Protein AF-A0A971A8X2-F1 (afdb_monomer_lite)

pLDDT: mean 86.09, std 13.54, range [41.25, 97.5]

Sequence (152 aa):
ISMLNPDKTTISSLGSFVSQSSQMVSDAVHKEVLAHVPDGSLAQKILMGTQKTYSDRQLWAISYELQKNKKYTQKLGKELAARKAKAELKKQASRSKLQANKAGSQRILDSIKSNGFKLGDYYNWLKKNKKYRKEFYNKKYSSESAKEFMKS

Structure (mmCIF, N/CA/C/O backbone):
data_AF-A0A971A8X2-F1
#
_entry.id   AF-A0A971A8X2-F1
#
loop_
_atom_site.group_PDB
_atom_site.id
_atom_site.type_symbol
_atom_site.label_atom_id
_atom_site.label_alt_id
_atom_site.label_comp_id
_atom_site.label_asym_id
_atom_site.label_entity_id
_atom_site.label_seq_id
_atom_site.pdbx_PDB_ins_code
_atom_site.Cartn_x
_atom_site.Cartn_y
_atom_site.Cartn_z
_atom_site.occupancy
_atom_site.B_iso_or_equiv
_atom_site.auth_seq_id
_atom_site.auth_comp_id
_atom_site.auth_asym_id
_atom_site.auth_atom_id
_atom_site.pdbx_PDB_model_num
ATOM 1 N N . ILE A 1 1 ? -10.286 -0.309 17.427 1.00 68.12 1 ILE A N 1
ATOM 2 C CA . ILE A 1 1 ? -10.100 -1.088 18.677 1.00 68.12 1 ILE A CA 1
ATOM 3 C C . ILE A 1 1 ? -8.639 -1.467 18.897 1.00 68.12 1 ILE A C 1
ATOM 5 O O . ILE A 1 1 ? -8.144 -1.158 19.964 1.00 68.12 1 ILE A O 1
ATOM 9 N N . SER A 1 2 ? -7.915 -2.040 17.923 1.00 63.16 2 SER A N 1
ATOM 10 C CA . SER A 1 2 ? -6.469 -2.318 18.086 1.00 63.16 2 SER A CA 1
ATOM 11 C C . SER A 1 2 ? -5.659 -1.082 18.503 1.00 63.16 2 SER A C 1
ATOM 13 O O . SER A 1 2 ? -4.806 -1.177 19.374 1.00 63.16 2 SER A O 1
ATOM 15 N N . MET A 1 3 ? -6.001 0.092 17.962 1.00 72.25 3 MET A N 1
ATOM 16 C CA . MET A 1 3 ? -5.378 1.379 18.306 1.00 72.25 3 MET A CA 1
ATOM 17 C C . MET A 1 3 ? -5.713 1.925 19.708 1.00 72.25 3 MET A C 1
ATOM 19 O O . MET A 1 3 ? -5.170 2.957 20.069 1.00 72.25 3 MET A O 1
ATOM 23 N N . LEU A 1 4 ? -6.562 1.253 20.502 1.00 76.12 4 LEU A N 1
ATOM 24 C CA . LEU A 1 4 ? -6.756 1.592 21.924 1.00 76.12 4 LEU A CA 1
ATOM 25 C C . LEU A 1 4 ? -5.535 1.223 22.784 1.00 76.12 4 LEU A C 1
ATOM 27 O O . LEU A 1 4 ? -5.433 1.673 23.916 1.00 76.12 4 LEU A O 1
ATOM 31 N N . ASN A 1 5 ? -4.635 0.389 22.252 1.00 81.81 5 ASN A N 1
ATOM 32 C CA . ASN A 1 5 ? -3.368 0.021 22.875 1.00 81.81 5 ASN A CA 1
ATOM 33 C C . ASN A 1 5 ? -2.212 0.494 21.978 1.00 81.81 5 ASN A C 1
ATOM 35 O O . ASN A 1 5 ? -1.682 -0.310 21.198 1.00 81.81 5 ASN A O 1
ATOM 39 N N . PRO A 1 6 ? -1.815 1.776 22.047 1.00 64.50 6 PRO A N 1
ATOM 40 C CA . PRO A 1 6 ? -0.789 2.333 21.166 1.00 64.50 6 PRO A CA 1
ATOM 41 C C . PRO A 1 6 ? 0.534 1.555 21.265 1.00 64.50 6 PRO A C 1
ATOM 43 O O . PRO A 1 6 ? 1.110 1.217 20.232 1.00 64.50 6 PRO A O 1
ATOM 46 N N . ASP A 1 7 ? 0.921 1.124 22.470 1.00 64.88 7 ASP A N 1
ATOM 47 C CA . ASP A 1 7 ? 2.157 0.366 22.737 1.00 64.88 7 ASP A CA 1
ATOM 48 C C . ASP A 1 7 ? 2.205 -1.029 22.089 1.00 64.88 7 ASP A C 1
ATOM 50 O O . ASP A 1 7 ? 3.281 -1.587 21.893 1.00 64.88 7 ASP A O 1
ATOM 54 N N . LYS A 1 8 ? 1.049 -1.613 21.734 1.00 60.19 8 LYS A N 1
ATOM 55 C CA . LYS A 1 8 ? 0.969 -2.912 21.037 1.00 60.19 8 LYS A CA 1
ATOM 56 C C . LYS A 1 8 ? 0.851 -2.778 19.514 1.00 60.19 8 LYS A C 1
ATOM 58 O O . LYS A 1 8 ? 0.877 -3.790 18.817 1.00 60.19 8 LYS A O 1
ATOM 63 N N . THR A 1 9 ? 0.661 -1.567 18.984 1.00 51.84 9 THR A N 1
ATOM 64 C CA . THR A 1 9 ? 0.362 -1.344 17.552 1.00 51.84 9 THR A CA 1
ATOM 65 C C . THR A 1 9 ? 1.440 -0.580 16.792 1.00 51.84 9 THR A C 1
ATOM 67 O O . THR A 1 9 ? 1.380 -0.504 15.562 1.00 51.84 9 THR A O 1
ATOM 70 N N . THR A 1 10 ? 2.459 -0.070 17.480 1.00 51.09 10 THR A N 1
ATOM 71 C CA . THR A 1 10 ? 3.623 0.567 16.867 1.00 51.09 10 THR A CA 1
ATOM 72 C C . THR A 1 10 ? 4.676 -0.483 16.503 1.00 51.09 10 THR A C 1
ATOM 74 O O . THR A 1 10 ? 5.360 -1.052 17.346 1.00 51.09 10 THR A O 1
ATOM 77 N N . ILE A 1 11 ? 4.828 -0.746 15.201 1.00 46.28 11 ILE A N 1
ATOM 78 C CA . ILE A 1 11 ? 6.016 -1.427 14.675 1.00 46.28 11 ILE A CA 1
ATOM 79 C C . ILE A 1 11 ? 7.180 -0.444 14.836 1.00 46.28 11 ILE A C 1
ATOM 81 O O . ILE A 1 11 ? 7.299 0.532 14.094 1.00 46.28 11 ILE A O 1
ATOM 85 N N . SER A 1 12 ? 7.991 -0.671 15.863 1.00 41.25 12 SER A N 1
ATOM 86 C CA . SER A 1 12 ? 9.174 0.114 16.202 1.00 41.25 12 SER A CA 1
ATOM 87 C C . SER A 1 12 ? 10.178 0.140 15.048 1.00 41.25 12 SER A C 1
ATOM 89 O O . SER A 1 12 ? 10.844 -0.856 14.781 1.00 41.25 12 SER A O 1
ATOM 91 N N . SER A 1 13 ? 10.337 1.287 14.381 1.00 41.59 13 SER A N 1
ATOM 92 C CA . SER A 1 13 ? 11.556 1.549 13.597 1.00 41.59 13 SER A CA 1
ATOM 93 C C . SER A 1 13 ? 12.056 2.997 13.613 1.00 41.59 13 SER A C 1
ATOM 95 O O . SER A 1 13 ? 13.129 3.247 13.078 1.00 41.59 13 SER A O 1
ATOM 97 N N . LEU A 1 14 ? 11.343 3.954 14.220 1.00 44.38 14 LEU A N 1
ATOM 98 C CA . LEU A 1 14 ? 11.780 5.354 14.323 1.00 44.38 14 LEU A CA 1
ATOM 99 C C . LEU A 1 14 ? 11.370 5.914 15.693 1.00 44.38 14 LEU A C 1
ATOM 101 O O . LEU A 1 14 ? 10.199 6.200 15.936 1.00 44.38 14 LEU A O 1
ATOM 105 N N . GLY A 1 15 ? 12.344 5.972 16.604 1.00 44.62 15 GLY A N 1
ATOM 106 C CA . GLY A 1 15 ? 12.175 6.320 18.013 1.00 44.62 15 GLY A CA 1
ATOM 107 C C . GLY A 1 15 ? 11.512 7.679 18.258 1.00 44.62 15 GLY A C 1
ATOM 108 O O . GLY A 1 15 ? 11.647 8.617 17.474 1.00 44.62 15 GLY A O 1
ATOM 109 N N . SER A 1 16 ? 10.782 7.733 19.375 1.00 43.91 16 SER A N 1
ATOM 110 C CA . SER A 1 16 ? 10.261 8.911 20.095 1.00 43.91 16 SER A CA 1
ATOM 111 C C . SER A 1 16 ? 9.285 9.877 19.399 1.00 43.91 16 SER A C 1
ATOM 113 O O . SER A 1 16 ? 8.397 10.369 20.086 1.00 43.91 16 SER A O 1
ATOM 115 N N . PHE A 1 17 ? 9.325 10.112 18.084 1.00 43.00 17 PHE A N 1
ATOM 116 C CA . PHE A 1 17 ? 8.344 10.996 17.413 1.00 43.00 17 PHE A CA 1
ATOM 117 C C . PHE A 1 17 ? 6.984 10.328 17.154 1.00 43.00 17 PHE A C 1
ATOM 119 O O . PHE A 1 17 ? 5.957 10.995 17.042 1.00 43.00 17 PHE A O 1
ATOM 126 N N . VAL A 1 18 ? 6.956 8.996 17.090 1.00 52.53 18 VAL A N 1
ATOM 127 C CA . VAL A 1 18 ? 5.728 8.225 16.853 1.00 52.53 18 VAL A CA 1
ATOM 128 C C . VAL A 1 18 ? 4.852 8.142 18.113 1.00 52.53 18 VAL A C 1
ATOM 130 O O . VAL A 1 18 ? 3.647 7.940 17.985 1.00 52.53 18 VAL A O 1
ATOM 133 N N . SER A 1 19 ? 5.398 8.348 19.320 1.00 60.62 19 SER A N 1
ATOM 134 C CA . SER A 1 19 ? 4.657 8.140 20.577 1.00 60.62 19 SER A CA 1
ATOM 135 C C . SER A 1 19 ? 3.535 9.159 20.786 1.00 60.62 19 SER A C 1
ATOM 137 O O . SER A 1 19 ? 2.408 8.754 21.049 1.00 60.62 19 SER A O 1
ATOM 139 N N . GLN A 1 20 ? 3.788 10.458 20.587 1.00 65.19 20 GLN A N 1
ATOM 140 C CA . GLN A 1 20 ? 2.755 11.493 20.748 1.00 65.19 20 GLN A CA 1
ATOM 141 C C . GLN A 1 20 ? 1.649 11.367 19.698 1.00 65.19 20 GLN A C 1
ATOM 143 O O . GLN A 1 20 ? 0.471 11.420 20.035 1.00 65.19 20 GLN A O 1
ATOM 148 N N . SER A 1 21 ? 2.008 11.127 18.433 1.00 66.00 21 SER A N 1
ATOM 149 C CA . SER A 1 21 ? 1.013 10.904 17.377 1.00 66.00 21 SER A CA 1
ATOM 150 C C . SER A 1 21 ? 0.185 9.642 17.636 1.00 66.00 21 SER A C 1
ATOM 152 O O . SER A 1 21 ? -1.033 9.664 17.467 1.00 66.00 21 SER A O 1
ATOM 154 N N . SER A 1 22 ? 0.815 8.563 18.106 1.00 68.94 22 SER A N 1
ATOM 155 C CA . SER A 1 22 ? 0.113 7.323 18.456 1.00 68.94 22 SER A CA 1
ATOM 156 C C . SER A 1 22 ? -0.805 7.508 19.658 1.00 68.94 22 SER A C 1
ATOM 158 O O . SER A 1 22 ? -1.912 6.976 19.655 1.00 68.94 22 SER A O 1
ATOM 160 N N . GLN A 1 23 ? -0.391 8.305 20.645 1.00 73.38 23 GLN A N 1
ATOM 161 C CA . GLN A 1 23 ? -1.229 8.647 21.787 1.00 73.38 23 GLN A CA 1
ATOM 162 C C . GLN A 1 23 ? -2.440 9.478 21.355 1.00 73.38 23 GLN A C 1
ATOM 164 O O . GLN A 1 23 ? -3.561 9.117 21.687 1.00 73.38 23 GLN A O 1
ATOM 169 N N . MET A 1 24 ? -2.252 10.506 20.521 1.00 77.06 24 MET A N 1
ATOM 170 C CA . MET A 1 24 ? -3.365 11.298 19.980 1.00 77.06 24 MET A CA 1
ATOM 171 C C . MET A 1 24 ? -4.360 10.439 19.189 1.00 77.06 24 MET A C 1
ATOM 173 O O . MET A 1 24 ? -5.571 10.629 19.289 1.00 77.06 24 MET A O 1
ATOM 177 N N . VAL A 1 25 ? -3.862 9.482 18.398 1.00 77.62 25 VAL A N 1
ATOM 178 C CA . VAL A 1 25 ? -4.711 8.525 17.675 1.00 77.62 25 VAL A CA 1
ATOM 179 C C . VAL A 1 25 ? -5.449 7.612 18.653 1.00 77.62 25 VAL A C 1
ATOM 181 O O . VAL A 1 25 ? -6.642 7.381 18.472 1.00 77.62 25 VAL A O 1
ATOM 184 N N . SER A 1 26 ? -4.774 7.126 19.694 1.00 81.12 26 SER A N 1
ATOM 185 C CA . SER A 1 26 ? -5.391 6.320 20.749 1.00 81.12 26 SER A CA 1
ATOM 186 C C . SER A 1 26 ? -6.506 7.085 21.462 1.00 81.12 26 SER A C 1
ATOM 188 O O . SER A 1 26 ? -7.607 6.558 21.594 1.00 81.12 26 SER A O 1
ATOM 190 N N . ASP A 1 27 ? -6.270 8.340 21.842 1.00 83.31 27 ASP A N 1
ATOM 191 C CA . ASP A 1 27 ? -7.245 9.192 22.530 1.00 83.31 27 ASP A CA 1
ATOM 192 C C . ASP A 1 27 ? -8.457 9.496 21.633 1.00 83.31 27 ASP A C 1
ATOM 194 O O . ASP A 1 27 ? -9.608 9.436 22.073 1.00 83.31 27 ASP A O 1
ATOM 198 N N . ALA A 1 28 ? -8.224 9.758 20.342 1.00 84.69 28 ALA A N 1
ATOM 199 C CA . ALA A 1 28 ? -9.296 9.954 19.367 1.00 84.69 28 ALA A CA 1
ATOM 200 C C . ALA A 1 28 ? -10.150 8.688 19.192 1.00 84.69 28 ALA A C 1
ATOM 202 O O . ALA A 1 28 ? -11.381 8.762 19.183 1.00 84.69 28 ALA A O 1
ATOM 203 N N . VAL A 1 29 ? -9.506 7.520 19.093 1.00 83.81 29 VAL A N 1
ATOM 204 C CA . VAL A 1 29 ? -10.190 6.222 18.997 1.00 83.81 29 VAL A CA 1
ATOM 205 C C . VAL A 1 29 ? -10.939 5.908 20.289 1.00 83.81 29 VAL A C 1
ATOM 207 O O . VAL A 1 29 ? -12.049 5.385 20.226 1.00 83.81 29 VAL A O 1
ATOM 210 N N . HIS A 1 30 ? -10.375 6.240 21.449 1.00 86.56 30 HIS A N 1
ATOM 211 C CA . HIS A 1 30 ? -11.021 6.074 22.750 1.00 86.56 30 HIS A CA 1
ATOM 212 C C . HIS A 1 30 ? -12.312 6.886 22.833 1.00 86.56 30 HIS A C 1
ATOM 214 O O . HIS A 1 30 ? -13.371 6.313 23.090 1.00 86.56 30 HIS A O 1
ATOM 220 N N . LYS A 1 31 ? -12.258 8.177 22.487 1.00 87.62 31 LYS A N 1
ATOM 221 C CA . LYS A 1 31 ? -13.433 9.059 22.451 1.00 87.62 31 LYS A CA 1
ATOM 222 C C . LYS A 1 31 ? -14.505 8.566 21.479 1.00 87.62 31 LYS A C 1
ATOM 224 O O . LYS A 1 31 ? -15.688 8.581 21.814 1.00 87.62 31 LYS A O 1
ATOM 229 N N . GLU A 1 32 ? -14.110 8.120 20.286 1.00 86.56 32 GLU A N 1
ATOM 230 C CA . GLU A 1 32 ? -15.048 7.565 19.305 1.00 86.56 32 GLU A CA 1
ATOM 231 C C . GLU A 1 32 ? -15.721 6.288 19.823 1.00 86.56 32 GLU A C 1
ATOM 233 O O . GLU A 1 32 ? -16.935 6.133 19.707 1.00 86.56 32 GLU A O 1
ATOM 238 N N . VAL A 1 33 ? -14.945 5.376 20.408 1.00 88.50 33 VAL A N 1
ATOM 239 C CA . VAL A 1 33 ? -15.459 4.119 20.959 1.00 88.50 33 VAL A CA 1
ATOM 240 C C . VAL A 1 33 ? -16.402 4.386 22.133 1.00 88.50 33 VAL A C 1
ATOM 242 O O . VAL A 1 33 ? -17.480 3.795 22.181 1.00 88.50 33 VAL A O 1
ATOM 245 N N . LEU A 1 34 ? -16.046 5.308 23.032 1.00 89.62 34 LEU A N 1
ATOM 246 C CA . LEU A 1 34 ? -16.874 5.689 24.175 1.00 89.62 34 LEU A CA 1
ATOM 247 C C . LEU A 1 34 ? -18.241 6.243 23.739 1.00 89.62 34 LEU A C 1
ATOM 249 O O . LEU A 1 34 ? -19.253 5.910 24.341 1.00 89.62 34 LEU A O 1
ATOM 253 N N . ALA A 1 35 ? -18.291 7.016 22.651 1.00 88.88 35 ALA A N 1
ATOM 254 C CA . ALA A 1 35 ? -19.538 7.561 22.103 1.00 88.88 35 ALA A CA 1
ATOM 255 C C . ALA A 1 35 ? -20.474 6.503 21.482 1.00 88.88 35 ALA A C 1
ATOM 257 O O . ALA A 1 35 ? -21.620 6.802 21.141 1.00 88.88 35 ALA A O 1
ATOM 258 N N . HIS A 1 36 ? -19.989 5.277 21.277 1.00 89.06 36 HIS A N 1
ATOM 259 C CA . HIS A 1 36 ? -20.727 4.207 20.605 1.00 89.06 36 HIS A CA 1
ATOM 260 C C . HIS A 1 36 ? -21.030 2.998 21.494 1.00 89.06 36 HIS A C 1
ATOM 262 O O . HIS A 1 36 ? -21.757 2.103 21.044 1.00 89.06 36 HIS A O 1
ATOM 268 N N . VAL A 1 37 ? -20.530 2.979 22.731 1.00 90.25 37 VAL A N 1
ATOM 269 C CA . VAL A 1 37 ? -20.903 1.985 23.745 1.00 90.25 37 VAL A CA 1
ATOM 270 C C . VAL A 1 37 ? -22.107 2.472 24.566 1.00 90.25 37 VAL A C 1
ATOM 272 O O . VAL A 1 37 ? -22.227 3.671 24.802 1.00 90.25 37 VAL A O 1
ATOM 275 N N . PRO A 1 38 ? -23.010 1.578 25.007 1.00 89.25 38 PRO A N 1
ATOM 276 C CA . PRO A 1 38 ? -24.139 1.962 25.853 1.00 89.25 38 PRO A CA 1
ATOM 277 C C . PRO A 1 38 ? -23.705 2.412 27.252 1.00 89.25 38 PRO A C 1
ATOM 279 O O . PRO A 1 38 ? -22.761 1.847 27.821 1.00 89.25 38 PRO A O 1
ATOM 282 N N . ASP A 1 39 ? -24.462 3.341 27.837 1.00 88.62 39 ASP A N 1
ATOM 283 C CA . ASP A 1 39 ? -24.284 3.754 29.228 1.00 88.62 39 ASP A CA 1
ATOM 284 C C . ASP A 1 39 ? -24.519 2.587 30.202 1.00 88.62 39 ASP A C 1
ATOM 286 O O . ASP A 1 39 ? -25.362 1.716 29.982 1.00 88.62 39 ASP A O 1
ATOM 290 N N . GLY A 1 40 ? -23.731 2.527 31.274 1.00 87.19 40 GLY A N 1
ATOM 291 C CA . GLY A 1 40 ? -23.766 1.467 32.285 1.00 87.19 40 GLY A CA 1
ATOM 292 C C . GLY A 1 40 ? -23.168 0.124 31.844 1.00 87.19 40 GLY A C 1
ATOM 293 O O . GLY A 1 40 ? -23.005 -0.770 32.683 1.00 87.19 40 GLY A O 1
ATOM 294 N N . SER A 1 41 ? -22.800 -0.030 30.566 1.00 90.56 41 SER A N 1
ATOM 295 C CA . SER A 1 41 ? -22.222 -1.269 30.037 1.00 90.56 41 SER A CA 1
ATOM 296 C C . SER A 1 41 ? -20.849 -1.581 30.642 1.00 90.56 41 SER A C 1
ATOM 298 O O . SER A 1 41 ? -20.095 -0.693 31.048 1.00 90.56 41 SER A O 1
ATOM 300 N N . LEU A 1 42 ? -20.480 -2.868 30.656 1.00 90.50 42 LEU A N 1
ATOM 301 C CA . LEU A 1 42 ? -19.133 -3.288 31.053 1.00 90.50 42 LEU A CA 1
ATOM 302 C C . LEU A 1 42 ? -18.062 -2.612 30.182 1.00 90.50 42 LEU A C 1
ATOM 304 O O . LEU A 1 42 ? -17.028 -2.202 30.698 1.00 90.50 42 LEU A O 1
ATOM 308 N N . ALA A 1 43 ? -18.327 -2.442 28.883 1.00 89.94 43 ALA A N 1
ATOM 309 C CA . ALA A 1 43 ? -17.426 -1.750 27.969 1.00 89.94 43 ALA A CA 1
ATOM 310 C C . ALA A 1 43 ? -17.202 -0.287 28.374 1.00 89.94 43 ALA A C 1
ATOM 312 O O . ALA A 1 43 ? -16.054 0.150 28.414 1.00 89.94 43 ALA A O 1
ATOM 313 N N . GLN A 1 44 ? -18.257 0.450 28.738 1.00 91.44 44 GLN A N 1
ATOM 314 C CA . GLN A 1 44 ? -18.121 1.825 29.224 1.00 91.44 44 GLN A CA 1
ATOM 315 C C . GLN A 1 44 ? -17.327 1.880 30.533 1.00 91.44 44 GLN A C 1
ATOM 317 O O . GLN A 1 44 ? -16.398 2.673 30.642 1.00 91.44 44 GLN A O 1
ATOM 322 N N . LYS A 1 45 ? -17.628 1.000 31.497 1.00 91.38 45 LYS A N 1
ATOM 323 C CA . LYS A 1 45 ? -16.885 0.924 32.769 1.00 91.38 45 LYS A CA 1
ATOM 324 C C . LYS A 1 45 ? -15.401 0.646 32.548 1.00 91.38 45 LYS A C 1
ATOM 326 O O . LYS A 1 45 ? -14.559 1.254 33.197 1.00 91.38 45 LYS A O 1
ATOM 331 N N . ILE A 1 46 ? -15.084 -0.246 31.610 1.00 90.38 46 ILE A N 1
ATOM 332 C CA . ILE A 1 46 ? -13.708 -0.509 31.195 1.00 90.38 46 ILE A CA 1
ATOM 333 C C . ILE A 1 46 ? -13.097 0.768 30.599 1.00 90.38 46 ILE A C 1
ATOM 335 O O . ILE A 1 46 ? -12.026 1.169 31.030 1.00 90.38 46 ILE A O 1
ATOM 339 N N . LEU A 1 47 ? -13.755 1.433 29.650 1.00 88.75 47 LEU A N 1
ATOM 340 C CA . LEU A 1 47 ? -13.207 2.615 28.969 1.00 88.75 47 LEU A CA 1
ATOM 341 C C . LEU A 1 47 ? -13.046 3.840 29.881 1.00 88.75 47 LEU A C 1
ATOM 343 O O . LEU A 1 47 ? -12.132 4.627 29.664 1.00 88.75 47 LEU A O 1
ATOM 347 N N . MET A 1 48 ? -13.910 4.006 30.883 1.00 89.56 48 MET A N 1
ATOM 348 C CA . MET A 1 48 ? -13.829 5.087 31.877 1.00 89.56 48 MET A CA 1
ATOM 349 C C . MET A 1 48 ? -12.814 4.813 32.994 1.00 89.56 48 MET A C 1
ATOM 351 O O . MET A 1 48 ? -12.585 5.678 33.838 1.00 89.56 48 MET A O 1
ATOM 355 N N . GLY A 1 49 ? -12.225 3.615 33.028 1.00 84.88 49 GLY A N 1
ATOM 356 C CA . GLY A 1 49 ? -11.162 3.285 33.968 1.00 84.88 49 GLY A CA 1
ATOM 357 C C . GLY A 1 49 ? -9.897 4.116 33.735 1.00 84.88 49 GLY A C 1
ATOM 358 O O . GLY A 1 49 ? -9.696 4.716 32.683 1.00 84.88 49 GLY A O 1
ATOM 359 N N . THR A 1 50 ? -9.005 4.125 34.723 1.00 79.19 50 THR A N 1
ATOM 360 C CA . THR A 1 50 ? -7.736 4.871 34.673 1.00 79.19 50 THR A CA 1
ATOM 361 C C . THR A 1 50 ? -6.619 4.123 33.937 1.00 79.19 50 THR A C 1
ATOM 363 O O . THR A 1 50 ? -5.495 4.625 33.845 1.00 79.19 50 THR A O 1
ATOM 366 N N . GLN A 1 51 ? -6.885 2.917 33.418 1.00 78.62 51 GLN A N 1
ATOM 367 C CA . GLN A 1 51 ? -5.868 2.134 32.722 1.00 78.62 51 GLN A CA 1
ATOM 368 C C . GLN A 1 51 ? -5.451 2.760 31.383 1.00 78.62 51 GLN A C 1
ATOM 370 O O . GLN A 1 51 ? -6.272 3.227 30.598 1.00 78.62 51 GLN A O 1
ATOM 375 N N . LYS A 1 52 ? -4.147 2.697 31.096 1.00 72.00 52 LYS A N 1
ATOM 376 C CA . LYS A 1 52 ? -3.558 3.164 29.828 1.00 72.00 52 LYS A CA 1
ATOM 377 C C . LYS A 1 52 ? -3.633 2.129 28.705 1.00 72.00 52 LYS A C 1
ATOM 379 O O . LYS A 1 52 ? -3.500 2.478 27.539 1.00 72.00 52 LYS A O 1
ATOM 384 N N . THR A 1 53 ? -3.810 0.856 29.056 1.00 79.94 53 THR A N 1
ATOM 385 C CA . THR A 1 53 ? -3.907 -0.257 28.109 1.00 79.94 53 THR A CA 1
ATOM 386 C C . THR A 1 53 ? -4.978 -1.246 28.550 1.00 79.94 53 THR A C 1
ATOM 388 O O . THR A 1 53 ? -5.300 -1.368 29.732 1.00 79.94 53 THR A O 1
ATOM 391 N N . TYR A 1 54 ? -5.527 -1.967 27.579 1.0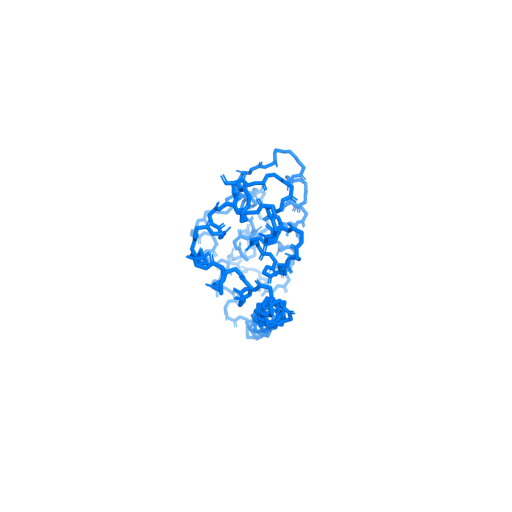0 86.00 54 TYR A N 1
ATOM 392 C CA . TYR A 1 54 ? -6.580 -2.955 27.761 1.00 86.00 54 TYR A CA 1
ATOM 393 C C . TYR A 1 54 ? -6.042 -4.362 27.495 1.00 86.00 54 TYR A C 1
ATOM 395 O O . TYR A 1 54 ? -5.386 -4.620 26.482 1.00 86.00 54 TYR A O 1
ATOM 403 N N . SER A 1 55 ? -6.353 -5.301 28.380 1.00 88.62 55 SER A N 1
ATOM 404 C CA . SER A 1 55 ? -6.148 -6.730 28.126 1.00 88.62 55 SER A CA 1
ATOM 405 C C . SER A 1 55 ? -7.008 -7.220 26.958 1.00 88.62 55 SER A C 1
ATOM 407 O O . SER A 1 55 ? -8.032 -6.622 26.626 1.00 88.62 55 SER A O 1
ATOM 409 N N . ASP A 1 56 ? -6.648 -8.358 26.367 1.00 84.12 56 ASP A N 1
ATOM 410 C CA . ASP A 1 56 ? -7.389 -8.919 25.231 1.00 84.12 56 ASP A CA 1
ATOM 411 C C . ASP A 1 56 ? -8.849 -9.245 25.598 1.00 84.12 56 ASP A C 1
ATOM 413 O O . ASP A 1 56 ? -9.752 -9.036 24.791 1.00 84.12 56 ASP A O 1
ATOM 417 N N . ARG A 1 57 ? -9.112 -9.657 26.850 1.00 88.94 57 ARG A N 1
ATOM 418 C CA . ARG A 1 57 ? -10.479 -9.865 27.365 1.00 88.94 57 ARG A CA 1
ATOM 419 C C . ARG A 1 57 ? -11.270 -8.558 27.455 1.00 88.94 57 ARG A C 1
ATOM 421 O O . ARG A 1 57 ? -12.445 -8.532 27.100 1.00 88.94 57 ARG A O 1
ATOM 428 N N . GLN A 1 58 ? -10.637 -7.471 27.896 1.00 89.69 58 GLN A N 1
ATOM 429 C CA . GLN A 1 58 ? -11.263 -6.144 27.935 1.00 89.69 58 GLN A CA 1
ATOM 430 C C . GLN A 1 58 ? -11.526 -5.612 26.523 1.00 89.69 58 GLN A C 1
ATOM 432 O O . GLN A 1 58 ? -12.619 -5.120 26.250 1.00 89.69 58 GLN A O 1
ATOM 437 N N . LEU A 1 59 ? -10.567 -5.771 25.604 1.00 89.19 59 LEU A N 1
ATOM 438 C CA . LEU A 1 59 ? -10.748 -5.430 24.192 1.00 89.19 59 LEU A CA 1
ATOM 439 C C . LEU A 1 59 ? -11.878 -6.244 23.558 1.00 89.19 59 LEU A C 1
ATOM 441 O O . LEU A 1 59 ? -12.656 -5.693 22.779 1.00 89.19 59 LEU A O 1
ATOM 445 N N . TRP A 1 60 ? -11.998 -7.528 23.898 1.00 89.94 60 TRP A N 1
ATOM 446 C CA . TRP A 1 60 ? -13.098 -8.372 23.443 1.00 89.94 60 TRP A CA 1
ATOM 447 C C . TRP A 1 60 ? -14.444 -7.874 23.976 1.00 89.94 60 TRP A C 1
ATOM 449 O O . TRP A 1 60 ? -15.364 -7.693 23.185 1.00 89.94 60 TRP A O 1
ATOM 459 N N . ALA A 1 61 ? -14.548 -7.556 25.271 1.00 90.19 61 ALA A N 1
ATOM 460 C CA . ALA A 1 61 ? -15.772 -7.010 25.864 1.00 90.19 61 ALA A CA 1
ATOM 461 C C . ALA A 1 61 ? -16.195 -5.680 25.210 1.00 90.19 61 ALA A C 1
ATOM 463 O O . ALA A 1 61 ? -17.365 -5.496 24.879 1.00 90.19 61 ALA A O 1
ATOM 464 N N . ILE A 1 62 ? -15.239 -4.782 24.947 1.00 89.88 62 ILE A N 1
ATOM 465 C CA . ILE A 1 62 ? -15.480 -3.533 24.207 1.00 89.88 62 ILE A CA 1
ATOM 466 C C . ILE A 1 62 ? -15.953 -3.826 22.775 1.00 89.88 62 ILE A C 1
ATOM 468 O O . ILE A 1 62 ? -16.936 -3.249 22.310 1.00 89.88 62 ILE A O 1
ATOM 472 N N . SER A 1 63 ? -15.277 -4.740 22.074 1.00 88.06 63 SER A N 1
ATOM 473 C CA . SER A 1 63 ? -15.622 -5.121 20.696 1.00 88.06 63 SER A CA 1
ATOM 474 C C . SER A 1 63 ? -17.019 -5.720 20.599 1.00 88.06 63 SER A C 1
ATOM 476 O O . SER A 1 63 ? -17.767 -5.393 19.679 1.00 88.06 63 SER A O 1
ATOM 478 N N . TYR A 1 64 ? -17.374 -6.571 21.558 1.00 90.00 64 TYR A N 1
ATOM 479 C CA . TYR A 1 64 ? -18.665 -7.234 21.622 1.00 90.00 64 TYR A CA 1
ATOM 480 C C . TYR A 1 64 ? -19.812 -6.226 21.751 1.00 90.00 64 TYR A C 1
ATOM 482 O O . TYR A 1 64 ? -20.794 -6.324 21.018 1.00 90.00 64 TYR A O 1
ATOM 490 N N . GLU A 1 65 ? -19.676 -5.210 22.608 1.00 89.19 65 GLU A N 1
ATOM 491 C CA . GLU A 1 65 ? -20.697 -4.161 22.729 1.00 89.19 65 GLU A CA 1
ATOM 492 C C . GLU A 1 65 ? -20.789 -3.286 21.473 1.00 89.19 65 GLU A C 1
ATOM 494 O O . GLU A 1 65 ? -21.885 -2.999 20.987 1.00 89.19 65 GLU A O 1
ATOM 499 N N . LEU A 1 66 ? -19.653 -2.926 20.874 1.00 88.62 66 LEU A N 1
ATOM 500 C CA . LEU A 1 66 ? -19.635 -2.167 19.621 1.00 88.62 66 LEU A CA 1
ATOM 501 C C . LEU A 1 66 ? -20.276 -2.932 18.455 1.00 88.62 66 LEU A C 1
ATOM 503 O O . LEU A 1 66 ? -20.932 -2.325 17.609 1.00 88.62 66 LEU A O 1
ATOM 507 N N . GLN A 1 67 ? -20.122 -4.257 18.405 1.00 87.88 67 GLN A N 1
ATOM 508 C CA . GLN A 1 67 ? -20.719 -5.095 17.363 1.00 87.88 67 GLN A CA 1
ATOM 509 C C . GLN A 1 67 ? -22.253 -5.098 17.425 1.00 87.88 67 GLN A C 1
ATOM 511 O O . GLN A 1 67 ? -22.911 -5.164 16.385 1.00 87.88 67 GLN A O 1
ATOM 516 N N . LYS A 1 68 ? -22.839 -4.979 18.621 1.00 89.50 68 LYS A N 1
ATOM 517 C CA . LYS A 1 68 ? -24.297 -4.864 18.787 1.00 89.50 68 LYS A CA 1
ATOM 518 C C . LYS A 1 68 ? -24.835 -3.538 18.247 1.00 89.50 68 LYS A C 1
ATOM 520 O O . LYS A 1 68 ? -25.996 -3.456 17.841 1.00 89.50 68 LYS A O 1
ATOM 525 N N . ASN A 1 69 ? -24.002 -2.498 18.196 1.00 88.75 69 ASN A N 1
ATOM 526 C CA . ASN A 1 69 ? -24.376 -1.203 17.646 1.00 88.75 69 ASN A CA 1
ATOM 527 C C . ASN A 1 69 ? -24.400 -1.250 16.104 1.00 88.75 69 ASN A C 1
ATOM 529 O O . ASN A 1 69 ? -23.388 -1.073 15.419 1.00 88.75 69 ASN A O 1
ATOM 533 N N . LYS A 1 70 ? -25.596 -1.458 15.535 1.00 87.38 70 LYS A N 1
ATOM 534 C CA . LYS A 1 70 ? -25.819 -1.521 14.076 1.00 87.38 70 LYS A CA 1
ATOM 535 C C . LYS A 1 70 ? -25.330 -0.272 13.333 1.00 87.38 70 LYS A C 1
ATOM 537 O O . LYS A 1 70 ? -24.792 -0.388 12.236 1.00 87.38 70 LYS A O 1
ATOM 542 N N . LYS A 1 71 ? -25.487 0.924 13.915 1.00 85.38 71 LYS A N 1
ATOM 543 C CA . LYS A 1 71 ? -25.027 2.177 13.286 1.00 85.38 71 LYS A CA 1
ATOM 544 C C . LYS A 1 71 ? -23.500 2.215 13.204 1.00 85.38 71 LYS A C 1
ATOM 546 O O . LYS A 1 71 ? -22.949 2.542 12.154 1.00 85.38 71 LYS A O 1
ATOM 551 N N . TYR A 1 72 ? -22.828 1.832 14.288 1.00 84.00 72 TYR A N 1
ATOM 552 C CA . TYR A 1 72 ? -21.369 1.771 14.345 1.00 84.00 72 TYR A CA 1
ATOM 553 C C . TYR A 1 72 ? -20.797 0.744 13.360 1.00 84.00 72 TYR A C 1
ATOM 555 O O . TYR A 1 72 ? -19.916 1.068 12.564 1.00 84.00 72 TYR A O 1
ATOM 563 N N . THR A 1 73 ? -21.340 -0.475 13.343 1.00 84.94 73 THR A N 1
ATOM 564 C CA . THR A 1 73 ? -20.878 -1.540 12.434 1.00 84.94 73 THR A CA 1
ATOM 565 C C . THR A 1 73 ? -21.078 -1.185 10.961 1.00 84.94 73 THR A C 1
ATOM 567 O O . THR A 1 73 ? -20.183 -1.421 10.148 1.00 84.94 73 THR A O 1
ATOM 570 N N . GLN A 1 74 ? -22.195 -0.545 10.605 1.00 86.12 74 GLN A N 1
ATOM 571 C CA . GLN A 1 74 ? -22.426 -0.050 9.245 1.00 86.12 74 GLN A CA 1
ATOM 572 C C . GLN A 1 74 ? -21.443 1.060 8.848 1.00 86.12 74 GLN A C 1
ATOM 574 O O . GLN A 1 74 ? -20.904 1.023 7.739 1.00 86.12 74 GLN A O 1
ATOM 579 N N . LYS A 1 75 ? -21.186 2.033 9.735 1.00 85.81 75 LYS A N 1
ATOM 580 C CA . LYS A 1 75 ? -20.188 3.094 9.507 1.00 85.81 75 LYS A CA 1
ATOM 581 C C . LYS A 1 75 ? -18.804 2.486 9.273 1.00 85.81 75 LYS A C 1
ATOM 583 O O . LYS A 1 75 ? -18.185 2.757 8.245 1.00 85.81 75 LYS A O 1
ATOM 588 N N . LEU A 1 76 ? -18.369 1.598 10.167 1.00 83.44 76 LEU A N 1
ATOM 589 C CA . LEU A 1 76 ? -17.077 0.920 10.073 1.00 83.44 76 LEU A CA 1
ATOM 590 C C . LEU A 1 76 ? -16.957 0.101 8.779 1.00 83.44 76 LEU A C 1
ATOM 592 O O . LEU A 1 76 ? -15.927 0.149 8.108 1.00 83.44 76 LEU A O 1
ATOM 596 N N . GLY A 1 77 ? -18.019 -0.605 8.385 1.00 81.75 77 GLY A N 1
ATOM 597 C CA . GLY A 1 77 ? -18.070 -1.342 7.123 1.00 81.75 77 GLY A CA 1
ATOM 598 C C . GLY A 1 77 ? -17.854 -0.440 5.903 1.00 81.75 77 GLY A C 1
ATOM 599 O O . GLY A 1 77 ? -17.024 -0.753 5.046 1.00 81.75 77 GLY A O 1
ATOM 600 N N . LYS A 1 78 ? -18.536 0.713 5.849 1.00 86.00 78 LYS A N 1
ATOM 601 C CA . LYS A 1 78 ? -18.370 1.707 4.771 1.00 86.00 78 LYS A CA 1
ATOM 602 C C . LYS A 1 78 ? -16.954 2.278 4.731 1.00 86.00 78 LYS A C 1
ATOM 604 O O . LYS A 1 78 ? -16.359 2.360 3.658 1.00 86.00 78 LYS A O 1
ATOM 609 N N . GLU A 1 79 ? -16.387 2.630 5.881 1.00 84.25 79 GLU A N 1
ATOM 610 C CA . GLU A 1 79 ? -15.020 3.154 5.959 1.00 84.25 79 GLU A CA 1
ATOM 611 C C . GLU A 1 79 ? -13.976 2.128 5.512 1.00 84.25 79 GLU A C 1
ATOM 613 O O . GLU A 1 79 ? -13.054 2.462 4.764 1.00 84.25 79 GLU A O 1
ATOM 618 N N . LEU A 1 80 ? -14.124 0.867 5.924 1.00 84.56 80 LEU A N 1
ATOM 619 C CA . LEU A 1 80 ? -13.242 -0.216 5.494 1.00 84.56 80 LEU A CA 1
ATOM 620 C C . LEU A 1 80 ? -13.348 -0.460 3.988 1.00 84.56 80 LEU A C 1
ATOM 622 O O . LEU A 1 80 ? -12.318 -0.618 3.330 1.00 84.56 80 LEU A O 1
ATOM 626 N N . ALA A 1 81 ? -14.560 -0.449 3.432 1.00 85.19 81 ALA A N 1
ATOM 627 C CA . ALA A 1 81 ? -14.772 -0.560 1.993 1.00 85.19 81 ALA A CA 1
ATOM 628 C C . ALA A 1 81 ? -14.106 0.601 1.235 1.00 85.19 81 ALA A C 1
ATOM 630 O O . ALA A 1 81 ? -13.351 0.363 0.293 1.00 85.19 81 ALA A O 1
ATOM 631 N N . ALA A 1 82 ? -14.284 1.842 1.696 1.00 88.88 82 ALA A N 1
ATOM 632 C CA . ALA A 1 82 ? -13.659 3.022 1.099 1.00 88.88 82 ALA A CA 1
ATOM 633 C C . ALA A 1 82 ? -12.123 2.976 1.176 1.00 88.88 82 ALA A C 1
ATOM 635 O O . ALA A 1 82 ? -11.434 3.278 0.198 1.00 88.88 82 ALA A O 1
ATOM 636 N N . ARG A 1 83 ? -11.558 2.548 2.314 1.00 84.19 83 ARG A N 1
ATOM 637 C CA . ARG A 1 83 ? -10.106 2.360 2.477 1.00 84.19 83 ARG A CA 1
ATOM 638 C C . ARG A 1 83 ? -9.567 1.293 1.529 1.00 84.19 83 ARG A C 1
ATOM 640 O O . ARG A 1 83 ? -8.549 1.538 0.882 1.00 84.19 83 ARG A O 1
ATOM 647 N N . LYS A 1 84 ? -10.250 0.149 1.409 1.00 85.62 84 LYS A N 1
ATOM 648 C CA . LYS A 1 84 ? -9.888 -0.920 0.463 1.00 85.62 84 LYS A CA 1
ATOM 649 C C . LYS A 1 84 ? -9.947 -0.427 -0.981 1.00 85.62 84 LYS A C 1
ATOM 651 O O . LYS A 1 84 ? -8.977 -0.613 -1.709 1.00 85.62 84 LYS A O 1
ATOM 656 N N . ALA A 1 85 ? -11.015 0.270 -1.366 1.00 89.31 85 ALA A N 1
ATOM 657 C CA . ALA A 1 85 ? -11.158 0.843 -2.703 1.00 89.31 85 ALA A CA 1
ATOM 658 C C . ALA A 1 85 ? -10.028 1.836 -3.015 1.00 89.31 85 ALA A C 1
ATOM 660 O O . ALA A 1 85 ? -9.366 1.723 -4.043 1.00 89.31 85 ALA A O 1
ATOM 661 N N . LYS A 1 86 ? -9.720 2.759 -2.096 1.00 91.50 86 LYS A N 1
ATOM 662 C CA . LYS A 1 86 ? -8.615 3.718 -2.262 1.00 91.50 86 LYS A CA 1
ATOM 663 C C . LYS A 1 86 ? -7.250 3.030 -2.350 1.00 91.50 86 LYS A C 1
ATOM 665 O O . LYS A 1 86 ? -6.398 3.465 -3.124 1.00 91.50 86 LYS A O 1
ATOM 670 N N . ALA A 1 87 ? -7.023 1.986 -1.554 1.00 89.19 87 ALA A N 1
ATOM 671 C CA . ALA A 1 87 ? -5.791 1.204 -1.604 1.00 89.19 87 ALA A CA 1
ATOM 672 C C . ALA A 1 87 ? -5.643 0.474 -2.946 1.00 89.19 87 ALA A C 1
ATOM 674 O O . ALA A 1 87 ? -4.568 0.526 -3.547 1.00 89.19 87 ALA A O 1
ATOM 675 N N . GLU A 1 88 ? -6.720 -0.131 -3.450 1.00 90.50 88 GLU A N 1
ATOM 676 C CA . GLU A 1 88 ? -6.703 -0.814 -4.744 1.00 90.50 88 GLU A CA 1
ATOM 677 C C . GLU A 1 88 ? -6.526 0.174 -5.900 1.00 90.50 88 GLU A C 1
ATOM 679 O O . GLU A 1 88 ? -5.668 -0.049 -6.746 1.00 90.50 88 GLU A O 1
ATOM 684 N N . LEU A 1 89 ? -7.204 1.327 -5.885 1.00 92.50 89 LEU A N 1
ATOM 685 C CA . LEU A 1 89 ? -6.996 2.389 -6.878 1.00 92.50 89 LEU A CA 1
ATOM 686 C C . LEU A 1 89 ? -5.537 2.858 -6.919 1.00 92.50 89 LEU A C 1
ATOM 688 O O . LEU A 1 89 ? -4.956 2.998 -7.994 1.00 92.50 89 LEU A O 1
ATOM 692 N N . LYS A 1 90 ? -4.900 3.057 -5.757 1.00 93.06 90 LYS A N 1
ATOM 693 C CA . LYS A 1 90 ? -3.471 3.412 -5.688 1.00 93.06 90 LYS A CA 1
ATOM 694 C C . LYS A 1 90 ? -2.577 2.308 -6.249 1.00 93.06 90 LYS A C 1
ATOM 696 O O . LYS A 1 90 ? -1.617 2.597 -6.965 1.00 93.06 90 LYS A O 1
ATOM 701 N N . LYS A 1 91 ? -2.876 1.048 -5.930 1.00 92.62 91 LYS A N 1
ATOM 702 C CA . LYS A 1 91 ? -2.136 -0.118 -6.426 1.00 92.62 91 LYS A CA 1
ATOM 703 C C . LYS A 1 91 ? -2.284 -0.263 -7.938 1.00 92.62 91 LYS A C 1
ATOM 705 O O . LYS A 1 91 ? -1.285 -0.481 -8.623 1.00 92.62 91 LYS A O 1
ATOM 710 N N . GLN A 1 92 ? -3.492 -0.086 -8.460 1.00 93.44 92 GLN A N 1
ATOM 711 C CA . GLN A 1 92 ? -3.780 -0.099 -9.887 1.00 93.44 92 GLN A CA 1
ATOM 712 C C . GLN A 1 92 ? -3.059 1.047 -10.595 1.00 93.44 92 GLN A C 1
ATOM 714 O O . GLN A 1 92 ? -2.324 0.791 -11.539 1.00 93.44 92 GLN A O 1
ATOM 719 N N . ALA A 1 93 ? -3.151 2.280 -10.089 1.00 93.44 93 ALA A N 1
ATOM 720 C CA . ALA A 1 93 ? -2.438 3.427 -10.652 1.00 93.44 93 ALA A CA 1
ATOM 721 C C . ALA A 1 93 ? -0.914 3.214 -10.674 1.00 93.44 93 ALA A C 1
ATOM 723 O O . ALA A 1 93 ? -0.254 3.515 -11.669 1.00 93.44 93 ALA A O 1
ATOM 724 N N . SER A 1 94 ? -0.345 2.646 -9.604 1.00 93.31 94 SER A N 1
ATOM 725 C CA . SER A 1 94 ? 1.076 2.285 -9.552 1.00 93.31 94 SER A CA 1
ATOM 726 C C . SER A 1 94 ? 1.434 1.239 -10.612 1.00 93.31 94 SER A C 1
ATOM 728 O O . SER A 1 94 ? 2.387 1.438 -11.366 1.00 93.31 94 SER A O 1
ATOM 730 N N . ARG A 1 95 ? 0.644 0.164 -10.732 1.00 93.94 95 ARG A N 1
ATOM 731 C CA . ARG A 1 95 ? 0.828 -0.874 -11.759 1.00 93.94 95 ARG A CA 1
ATOM 732 C C . ARG A 1 95 ? 0.747 -0.295 -13.170 1.00 93.94 95 ARG A C 1
ATOM 734 O O . ARG A 1 95 ? 1.661 -0.530 -13.957 1.00 93.94 95 ARG A O 1
ATOM 741 N N . SER A 1 96 ? -0.280 0.500 -13.463 1.00 94.38 96 SER A N 1
ATOM 742 C CA . SER A 1 96 ? -0.463 1.150 -14.764 1.00 94.38 96 SER A CA 1
ATOM 743 C C . SER A 1 96 ? 0.702 2.077 -15.099 1.00 94.38 96 SER A C 1
ATOM 745 O O . SER A 1 96 ? 1.221 2.031 -16.210 1.00 94.38 96 SER A O 1
ATOM 747 N N . LYS A 1 97 ? 1.196 2.857 -14.129 1.00 95.81 97 LYS A N 1
ATOM 748 C CA . LYS A 1 97 ? 2.373 3.719 -14.317 1.00 95.81 97 LYS A CA 1
ATOM 749 C C . LYS A 1 97 ? 3.629 2.917 -14.662 1.00 95.81 97 LYS A C 1
ATOM 751 O O . LYS A 1 97 ? 4.368 3.302 -15.562 1.00 95.81 97 LYS A O 1
ATOM 756 N N . LEU A 1 98 ? 3.881 1.807 -13.966 1.00 94.75 98 LEU A N 1
ATOM 757 C CA . LEU A 1 98 ? 5.040 0.951 -14.244 1.00 94.75 98 LEU A CA 1
ATOM 758 C C . LEU A 1 98 ? 4.942 0.283 -15.621 1.00 94.75 98 LEU A C 1
ATOM 760 O O . LEU A 1 98 ? 5.949 0.185 -16.320 1.00 94.75 98 LEU A O 1
ATOM 764 N N . GLN A 1 99 ? 3.745 -0.150 -16.022 1.00 94.75 99 GLN A N 1
ATOM 765 C CA . GLN A 1 99 ? 3.503 -0.703 -17.356 1.00 94.75 99 GLN A CA 1
ATOM 766 C C . GLN A 1 99 ? 3.713 0.351 -18.447 1.00 94.75 99 GLN A C 1
ATOM 768 O O . GLN A 1 99 ? 4.442 0.087 -19.399 1.00 94.75 99 GLN A O 1
ATOM 773 N N . ALA A 1 100 ? 3.158 1.553 -18.274 1.00 95.94 100 ALA A N 1
ATOM 774 C CA . ALA A 1 100 ? 3.330 2.664 -19.207 1.00 95.94 100 ALA A CA 1
ATOM 775 C C . ALA A 1 100 ? 4.804 3.072 -19.350 1.00 95.94 100 ALA A C 1
ATOM 777 O O . ALA A 1 100 ? 5.289 3.248 -20.464 1.00 95.94 100 ALA A O 1
ATOM 778 N N . ASN A 1 101 ? 5.544 3.148 -18.240 1.00 96.56 101 ASN A N 1
ATOM 779 C CA . ASN A 1 101 ? 6.979 3.425 -18.269 1.00 96.56 101 ASN A CA 1
ATOM 780 C C . ASN A 1 101 ? 7.751 2.355 -19.051 1.00 96.56 101 ASN A C 1
ATOM 782 O O . ASN A 1 101 ? 8.565 2.693 -19.907 1.00 96.56 101 ASN A O 1
ATOM 786 N N . LYS A 1 102 ? 7.466 1.071 -18.793 1.00 93.56 102 LYS A N 1
ATOM 787 C CA . LYS A 1 102 ? 8.126 -0.037 -19.489 1.00 93.56 102 LYS A CA 1
ATOM 788 C C . LYS A 1 102 ? 7.823 -0.016 -20.988 1.00 93.56 102 LYS A C 1
ATOM 790 O O . LYS A 1 102 ? 8.744 -0.170 -21.783 1.00 93.56 102 LYS A O 1
ATOM 795 N N . ALA A 1 103 ? 6.561 0.203 -21.358 1.00 94.88 103 ALA A N 1
ATOM 796 C CA . ALA A 1 103 ? 6.135 0.314 -22.750 1.00 94.88 103 ALA A CA 1
ATOM 797 C C . ALA A 1 103 ? 6.803 1.507 -23.454 1.00 94.88 103 ALA A C 1
ATOM 799 O O . ALA A 1 103 ? 7.322 1.362 -24.557 1.00 94.88 103 ALA A O 1
ATOM 800 N N . GLY A 1 104 ? 6.880 2.664 -22.788 1.00 95.62 104 GLY A N 1
ATOM 801 C CA . GLY A 1 104 ? 7.568 3.848 -23.313 1.00 95.62 104 GLY A CA 1
ATOM 802 C C . GLY A 1 104 ? 9.068 3.633 -23.541 1.00 95.62 104 GLY A C 1
ATOM 803 O O . GLY A 1 104 ? 9.658 4.255 -24.420 1.00 95.62 104 GLY A O 1
ATOM 804 N N . SER A 1 105 ? 9.679 2.712 -22.798 1.00 95.88 105 SER A N 1
ATOM 805 C CA . SER A 1 105 ? 11.088 2.342 -22.935 1.00 95.88 105 SER A CA 1
ATOM 806 C C . SER A 1 105 ? 11.322 1.097 -23.802 1.00 95.88 105 SER A C 1
ATOM 808 O O . SER A 1 105 ? 12.442 0.587 -23.829 1.00 95.88 105 SER A O 1
ATOM 810 N N . GLN A 1 106 ? 10.315 0.594 -24.526 1.00 96.19 106 GLN A N 1
ATOM 811 C CA . GLN A 1 106 ? 10.436 -0.658 -25.283 1.00 96.19 106 GLN A CA 1
ATOM 812 C C . GLN A 1 106 ? 11.574 -0.610 -26.314 1.00 96.19 106 GLN A C 1
ATOM 814 O O . GLN A 1 106 ? 12.400 -1.515 -26.340 1.00 96.19 106 GLN A O 1
ATOM 819 N N . ARG A 1 107 ? 11.719 0.503 -27.049 1.00 95.81 107 ARG A N 1
ATOM 820 C CA . ARG A 1 107 ? 12.820 0.706 -28.015 1.00 95.81 107 ARG A CA 1
ATOM 821 C C . ARG A 1 107 ? 14.215 0.572 -27.389 1.00 95.81 107 ARG A C 1
ATOM 823 O O . ARG A 1 107 ? 15.146 0.109 -28.038 1.00 95.81 107 ARG A O 1
ATOM 830 N N . ILE A 1 108 ? 14.364 0.970 -26.127 1.00 96.75 108 ILE A N 1
ATOM 831 C CA . ILE A 1 108 ? 15.633 0.888 -25.391 1.00 96.75 108 ILE A CA 1
ATOM 832 C C . ILE A 1 108 ? 15.915 -0.566 -25.008 1.00 96.75 108 ILE A C 1
ATOM 834 O O . ILE A 1 108 ? 17.030 -1.050 -25.186 1.00 96.75 108 ILE A O 1
ATOM 838 N N . LEU A 1 109 ? 14.893 -1.284 -24.536 1.00 96.50 109 LEU A N 1
ATOM 839 C CA . LEU A 1 109 ? 15.000 -2.710 -24.223 1.00 96.50 109 LEU A CA 1
ATOM 840 C C . LEU A 1 109 ? 15.299 -3.549 -25.469 1.00 96.50 109 LEU A C 1
ATOM 842 O O . LEU A 1 109 ? 16.085 -4.492 -25.396 1.00 96.50 109 LEU A O 1
ATOM 846 N N . ASP A 1 110 ? 14.694 -3.199 -26.600 1.00 96.75 110 ASP A N 1
ATOM 847 C CA . ASP A 1 110 ? 14.946 -3.865 -27.875 1.00 96.75 110 ASP A CA 1
ATOM 848 C C . ASP A 1 110 ? 16.375 -3.602 -28.349 1.00 96.75 110 ASP A C 1
ATOM 850 O O . ASP A 1 110 ? 17.050 -4.541 -28.748 1.00 96.75 110 ASP A O 1
ATOM 854 N N . SER A 1 111 ? 16.891 -2.377 -28.194 1.00 96.12 111 SER A N 1
ATOM 855 C CA . SER A 1 111 ? 18.296 -2.063 -28.488 1.00 96.12 111 SER A CA 1
ATOM 856 C C . SER A 1 111 ? 19.270 -2.946 -27.697 1.00 96.12 111 SER A C 1
ATOM 858 O O . SER A 1 111 ? 20.179 -3.531 -28.281 1.00 96.12 111 SER A O 1
ATOM 860 N N . ILE A 1 112 ? 19.045 -3.132 -26.391 1.00 96.00 112 ILE A N 1
ATOM 861 C CA . ILE A 1 112 ? 19.882 -4.011 -25.553 1.00 96.00 112 ILE A CA 1
ATOM 862 C C . ILE A 1 112 ? 19.866 -5.453 -26.081 1.00 96.00 112 ILE A C 1
ATOM 864 O O . ILE A 1 112 ? 20.919 -6.077 -26.207 1.00 96.00 112 ILE A O 1
ATOM 868 N N . LYS A 1 113 ? 18.682 -5.974 -26.428 1.00 96.38 113 LYS A N 1
ATOM 869 C CA . LYS A 1 113 ? 18.536 -7.327 -26.985 1.00 96.38 113 LYS A CA 1
ATOM 870 C C . LYS A 1 113 ? 19.207 -7.476 -28.346 1.00 96.38 113 LYS A C 1
ATOM 872 O O . LYS A 1 113 ? 19.882 -8.473 -28.575 1.00 96.38 113 LYS A O 1
ATOM 877 N N . SER A 1 114 ? 19.024 -6.503 -29.236 1.00 95.50 114 SER A N 1
ATOM 878 C CA . SER A 1 114 ? 19.596 -6.522 -30.585 1.00 95.50 114 SER A CA 1
ATOM 879 C C . SER A 1 114 ? 21.124 -6.482 -30.570 1.00 95.50 114 SER A C 1
ATOM 881 O O . SER A 1 114 ? 21.748 -7.002 -31.484 1.00 95.50 114 SER A O 1
ATOM 883 N N . ASN A 1 115 ? 21.731 -5.934 -29.514 1.00 94.56 115 ASN A N 1
ATOM 884 C CA . ASN A 1 115 ? 23.177 -5.987 -29.280 1.00 94.56 115 ASN A CA 1
ATOM 885 C C . ASN A 1 115 ? 23.641 -7.297 -28.602 1.00 94.56 115 ASN A C 1
ATOM 887 O O . ASN A 1 115 ? 24.785 -7.392 -28.172 1.00 94.56 115 ASN A O 1
ATOM 891 N N . GLY A 1 116 ? 22.773 -8.308 -28.479 1.00 94.62 116 GLY A N 1
ATOM 892 C CA . GLY A 1 116 ? 23.113 -9.630 -27.941 1.00 94.62 116 GLY A CA 1
ATOM 893 C C . GLY A 1 116 ? 23.061 -9.753 -26.415 1.00 94.62 116 GLY A C 1
ATOM 894 O O . GLY A 1 116 ? 23.325 -10.829 -25.878 1.00 94.62 116 GLY A O 1
ATOM 895 N N . PHE A 1 117 ? 22.686 -8.695 -25.690 1.00 96.00 117 PHE A N 1
ATOM 896 C CA . PHE A 1 117 ? 22.645 -8.720 -24.229 1.00 96.00 117 PHE A CA 1
ATOM 897 C C . PHE A 1 117 ? 21.307 -9.230 -23.680 1.00 96.00 117 PHE A C 1
ATOM 899 O O . PHE A 1 117 ? 20.223 -8.970 -24.214 1.00 96.00 117 PHE A O 1
ATOM 906 N N . LYS A 1 118 ? 21.355 -9.908 -22.527 1.00 96.38 118 LYS A N 1
ATOM 907 C CA . LYS A 1 118 ? 20.153 -10.360 -21.815 1.00 96.38 118 LYS A CA 1
ATOM 908 C C . LYS A 1 118 ? 19.589 -9.239 -20.945 1.00 96.38 118 LYS A C 1
ATOM 910 O O . LYS A 1 118 ? 20.287 -8.645 -20.126 1.00 96.38 118 LYS A O 1
ATOM 915 N N . LEU A 1 119 ? 18.273 -9.026 -21.019 1.00 96.25 119 LEU A N 1
ATOM 916 C CA . LEU A 1 119 ? 17.593 -8.044 -20.161 1.00 96.25 119 LEU A CA 1
ATOM 917 C C . LEU A 1 119 ? 17.717 -8.357 -18.662 1.00 96.25 119 LEU A C 1
ATOM 919 O O . LEU A 1 119 ? 17.698 -7.439 -17.847 1.00 96.25 119 LEU A O 1
ATOM 923 N N . GLY A 1 120 ? 17.844 -9.635 -18.291 1.00 96.31 120 GLY A N 1
ATOM 924 C CA . GLY A 1 120 ? 18.076 -10.034 -16.900 1.00 96.31 120 GLY A CA 1
ATOM 925 C C . GLY A 1 120 ? 19.364 -9.433 -16.330 1.00 96.31 120 GLY A C 1
ATOM 926 O O . GLY A 1 120 ? 19.348 -8.895 -15.222 1.00 96.31 120 GLY A O 1
ATOM 927 N N . ASP A 1 121 ? 20.437 -9.437 -17.121 1.00 96.88 121 ASP A N 1
ATOM 928 C CA . ASP A 1 121 ? 21.741 -8.897 -16.726 1.00 96.88 121 ASP A CA 1
ATOM 929 C C . ASP A 1 121 ? 21.693 -7.374 -16.633 1.00 96.88 121 ASP A C 1
ATOM 931 O O . ASP A 1 121 ? 22.130 -6.806 -15.632 1.00 96.88 121 ASP A O 1
ATOM 935 N N . TYR A 1 122 ? 21.023 -6.721 -17.585 1.00 97.12 122 TYR A N 1
ATOM 936 C CA . TYR A 1 122 ? 20.757 -5.284 -17.531 1.00 97.12 122 TYR A CA 1
ATOM 937 C C . TYR A 1 122 ? 19.987 -4.878 -16.264 1.00 97.12 122 TYR A C 1
ATOM 939 O O . TYR A 1 122 ? 20.354 -3.927 -15.573 1.00 97.12 122 TYR A O 1
ATOM 947 N N . TYR A 1 123 ? 18.936 -5.612 -15.892 1.00 97.06 123 TYR A N 1
ATOM 948 C CA . TYR A 1 123 ? 18.175 -5.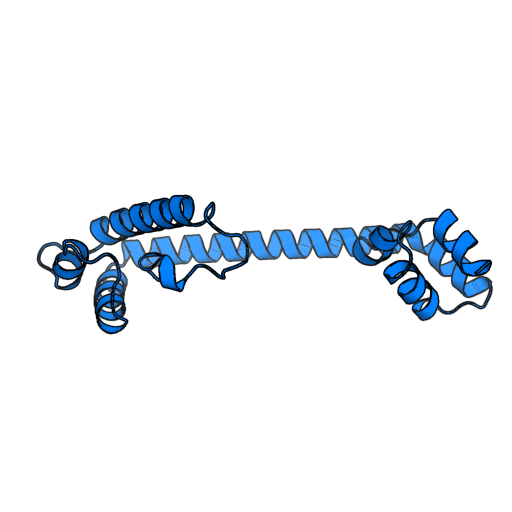312 -14.676 1.00 97.06 123 TYR A CA 1
ATOM 949 C C . TYR A 1 123 ? 18.989 -5.535 -13.399 1.00 97.06 123 TYR A C 1
ATOM 951 O O . TYR A 1 123 ? 18.876 -4.749 -12.452 1.00 97.06 123 TY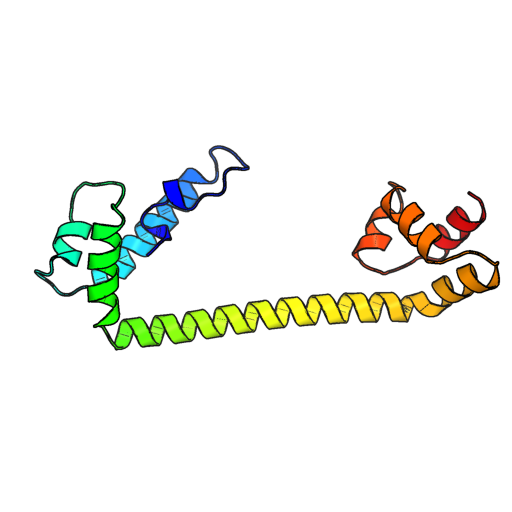R A O 1
ATOM 959 N N . ASN A 1 124 ? 19.817 -6.577 -13.366 1.00 97.50 124 ASN A N 1
ATOM 960 C CA . ASN A 1 124 ? 20.728 -6.835 -12.254 1.00 97.50 124 ASN A CA 1
ATOM 961 C C . ASN A 1 124 ? 21.789 -5.735 -12.132 1.00 97.50 124 ASN A C 1
ATOM 963 O O . ASN A 1 124 ? 22.065 -5.273 -11.020 1.00 97.50 124 ASN A O 1
ATOM 967 N N . TRP A 1 125 ? 22.323 -5.277 -13.263 1.00 97.38 125 TRP A N 1
ATOM 968 C CA . TRP A 1 125 ? 23.251 -4.157 -13.348 1.00 97.38 125 TRP A CA 1
ATOM 969 C C . TRP A 1 125 ? 22.609 -2.865 -12.838 1.00 97.38 125 TRP A C 1
ATOM 971 O O . TRP A 1 125 ? 23.137 -2.250 -11.911 1.00 97.38 125 TRP A O 1
ATOM 981 N N . LEU A 1 126 ? 21.408 -2.515 -13.317 1.00 97.25 126 LEU A N 1
ATOM 982 C CA . LEU A 1 126 ? 20.645 -1.357 -12.834 1.00 97.25 126 LEU A CA 1
ATOM 983 C C . LEU A 1 126 ? 20.445 -1.397 -11.316 1.00 97.25 126 LEU A C 1
ATOM 985 O O . LEU A 1 126 ? 20.639 -0.392 -10.640 1.00 97.25 126 LEU A O 1
ATOM 989 N N . LYS A 1 127 ? 20.078 -2.554 -10.751 1.00 96.56 127 LYS A N 1
ATOM 990 C CA . LYS A 1 127 ? 19.831 -2.695 -9.305 1.00 96.56 127 LYS A CA 1
ATOM 991 C C . LYS A 1 127 ? 21.078 -2.386 -8.463 1.00 96.56 127 LYS A C 1
ATOM 993 O O . LYS A 1 127 ? 20.932 -1.875 -7.348 1.00 96.56 127 LYS A O 1
ATOM 998 N N . LYS A 1 128 ? 22.270 -2.698 -8.980 1.00 95.44 128 LYS A N 1
ATOM 999 C CA . LYS A 1 128 ? 23.572 -2.486 -8.323 1.00 95.44 128 LYS A CA 1
ATOM 1000 C C . LYS A 1 128 ? 24.182 -1.110 -8.636 1.00 95.44 128 LYS A C 1
ATOM 1002 O O . LYS A 1 128 ? 24.929 -0.578 -7.818 1.00 95.44 128 LYS A O 1
ATOM 1007 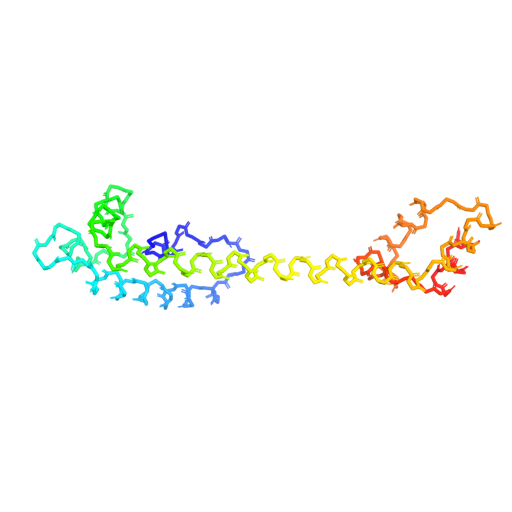N N . ASN A 1 129 ? 23.841 -0.509 -9.774 1.00 95.50 129 ASN A N 1
ATOM 1008 C CA . ASN A 1 129 ? 24.392 0.761 -10.236 1.00 95.50 129 ASN A CA 1
ATOM 1009 C C . ASN A 1 129 ? 23.757 1.962 -9.505 1.00 95.50 129 ASN A C 1
ATOM 1011 O O . ASN A 1 129 ? 22.577 2.250 -9.682 1.00 95.50 129 ASN A O 1
ATOM 1015 N N . LYS A 1 130 ? 24.541 2.715 -8.719 1.00 94.19 130 LYS A N 1
ATOM 1016 C CA . LYS A 1 130 ? 24.045 3.868 -7.935 1.00 94.19 130 LYS A CA 1
ATOM 1017 C C . LYS A 1 130 ? 23.419 4.981 -8.792 1.00 94.19 130 LYS A C 1
ATOM 1019 O O . LYS A 1 130 ? 22.468 5.610 -8.332 1.00 94.19 130 LYS A O 1
ATOM 1024 N N . LYS A 1 131 ? 23.916 5.200 -10.014 1.00 96.12 131 LYS A N 1
ATOM 1025 C CA . LYS A 1 131 ? 23.451 6.244 -10.943 1.00 96.12 131 LYS A CA 1
ATOM 1026 C C . LYS A 1 131 ? 22.070 5.907 -11.514 1.00 96.12 131 LYS A C 1
ATOM 1028 O O . LYS A 1 131 ? 21.180 6.752 -11.489 1.00 96.12 131 LYS A O 1
ATOM 1033 N N . TYR A 1 132 ? 21.857 4.655 -11.927 1.00 96.94 132 TYR A N 1
ATOM 1034 C CA . TYR A 1 132 ? 20.628 4.229 -12.617 1.00 96.94 132 TYR A CA 1
ATOM 1035 C C . TYR A 1 132 ? 19.681 3.354 -11.789 1.00 96.94 132 TYR A C 1
ATOM 1037 O O . TYR A 1 132 ? 18.639 2.922 -12.280 1.00 96.94 132 TYR A O 1
ATOM 1045 N N . ARG A 1 133 ? 19.961 3.137 -10.498 1.00 96.31 133 ARG A N 1
ATOM 1046 C CA . ARG A 1 133 ? 19.145 2.290 -9.608 1.00 96.31 133 ARG A CA 1
ATOM 1047 C C . ARG A 1 133 ? 17.654 2.609 -9.619 1.00 96.31 133 ARG A C 1
ATOM 1049 O O . ARG A 1 133 ? 16.826 1.712 -9.469 1.00 96.31 133 ARG A O 1
ATOM 1056 N N . LYS A 1 134 ? 17.292 3.882 -9.786 1.00 96.19 134 LYS A N 1
ATOM 1057 C CA . LYS A 1 134 ? 15.888 4.316 -9.830 1.00 96.19 134 LYS A CA 1
ATOM 1058 C C . LYS A 1 134 ? 15.133 3.728 -11.030 1.00 96.19 134 LYS A C 1
ATOM 1060 O O . LYS A 1 134 ? 13.951 3.419 -10.879 1.00 96.19 134 LYS A O 1
ATOM 1065 N N . GLU A 1 135 ? 15.808 3.498 -12.157 1.00 96.62 135 GLU A N 1
ATOM 1066 C CA . GLU A 1 135 ? 15.226 2.907 -13.374 1.00 96.62 135 GLU A CA 1
ATOM 1067 C C . GLU A 1 135 ? 14.751 1.468 -13.139 1.00 96.62 135 GLU A C 1
ATOM 1069 O O . GLU A 1 135 ? 13.696 1.056 -13.624 1.00 96.62 135 GLU A O 1
ATOM 1074 N N . PHE A 1 136 ? 15.465 0.713 -12.294 1.00 96.50 136 PHE A N 1
ATOM 1075 C CA . PHE A 1 136 ? 15.049 -0.635 -11.906 1.00 96.50 136 PHE A CA 1
ATOM 1076 C C . PHE A 1 136 ? 13.674 -0.642 -11.224 1.00 96.50 136 PHE A C 1
ATOM 1078 O O . PHE A 1 136 ? 12.869 -1.543 -11.477 1.00 96.50 136 PHE A O 1
ATOM 1085 N N . TYR A 1 137 ? 13.393 0.341 -10.365 1.00 94.50 137 TYR A N 1
ATOM 1086 C CA . TYR A 1 137 ? 12.148 0.397 -9.595 1.00 94.50 137 TYR A CA 1
ATOM 1087 C C . TYR A 1 137 ? 11.006 1.059 -10.360 1.00 94.50 137 TYR A C 1
ATOM 1089 O O . TYR A 1 137 ? 9.880 0.571 -10.311 1.00 94.50 137 TYR A O 1
ATOM 1097 N N . ASN A 1 138 ? 11.279 2.150 -11.077 1.00 95.50 138 ASN A N 1
ATOM 1098 C CA . ASN A 1 138 ? 10.249 2.885 -11.810 1.00 95.50 138 ASN A CA 1
ATOM 1099 C C . ASN A 1 138 ? 9.964 2.301 -13.211 1.00 95.50 138 ASN A C 1
ATOM 1101 O O . ASN A 1 138 ? 8.984 2.713 -13.829 1.00 95.50 138 ASN A O 1
ATOM 1105 N N . LYS A 1 139 ? 10.791 1.356 -13.692 1.00 96.69 139 LYS A N 1
ATOM 1106 C CA . LYS A 1 139 ? 10.698 0.694 -15.008 1.00 96.69 139 LYS A CA 1
ATOM 1107 C C . LYS A 1 139 ? 10.759 1.650 -16.205 1.00 96.69 139 LYS A C 1
ATOM 1109 O O . LYS A 1 139 ? 10.312 1.297 -17.289 1.00 96.69 139 LYS A O 1
ATOM 1114 N N . LYS A 1 140 ? 11.293 2.855 -16.002 1.00 96.75 140 LYS A N 1
ATOM 1115 C CA . LYS A 1 140 ? 11.552 3.852 -17.038 1.00 96.75 140 LYS A CA 1
ATOM 1116 C C . LYS A 1 140 ? 13.039 3.802 -17.361 1.00 96.75 140 LYS A C 1
ATOM 1118 O O . LYS A 1 140 ? 13.846 4.329 -16.601 1.00 96.75 140 LYS A O 1
ATOM 1123 N N . TYR A 1 141 ? 13.370 3.131 -18.453 1.00 97.31 141 TYR A N 1
ATOM 1124 C CA . TYR A 1 141 ? 14.745 2.925 -18.897 1.00 97.31 141 TYR A CA 1
ATOM 1125 C C . TYR A 1 141 ? 15.186 4.063 -19.809 1.00 97.31 141 TYR A C 1
ATOM 1127 O O . TYR A 1 141 ? 14.369 4.572 -20.584 1.00 97.31 141 TYR A O 1
ATOM 1135 N N . SER A 1 142 ? 16.453 4.451 -19.700 1.00 96.88 142 SER A N 1
ATOM 1136 C CA . SER A 1 142 ? 17.080 5.503 -20.500 1.00 96.88 142 SER A CA 1
ATOM 1137 C C . SER A 1 142 ? 18.044 4.928 -21.541 1.00 96.88 142 SER A C 1
ATOM 1139 O O . SER A 1 142 ? 18.588 3.832 -21.390 1.00 96.88 142 SER A O 1
ATOM 1141 N N . SER A 1 143 ? 18.255 5.668 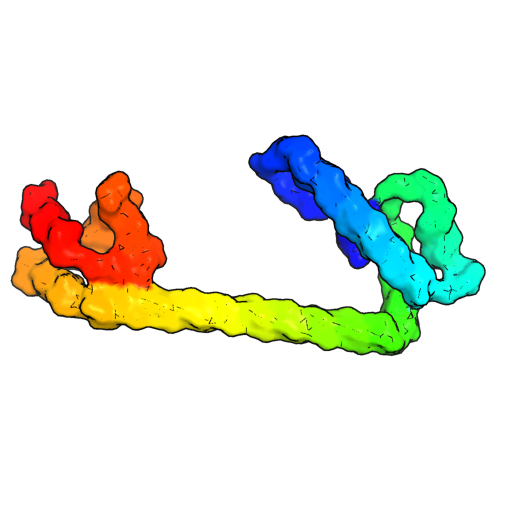-22.630 1.00 96.38 143 SER A N 1
ATOM 1142 C CA . SER A 1 143 ? 19.225 5.283 -23.661 1.00 96.38 143 SER A CA 1
ATOM 1143 C C . SER A 1 143 ? 20.653 5.319 -23.112 1.00 96.38 143 SER A C 1
ATOM 1145 O O . SER A 1 143 ? 21.505 4.539 -23.529 1.00 96.38 143 SER A O 1
ATOM 1147 N N . GLU A 1 144 ? 20.918 6.218 -22.168 1.00 96.81 144 GLU A N 1
ATOM 1148 C CA . GLU A 1 144 ? 22.187 6.391 -21.472 1.00 96.81 144 GLU A CA 1
ATOM 1149 C C . GLU A 1 144 ? 22.532 5.159 -20.637 1.00 96.81 144 GLU A C 1
ATOM 1151 O O . GLU A 1 144 ? 23.629 4.620 -20.776 1.00 96.81 144 GLU A O 1
ATOM 1156 N N . SER A 1 145 ? 21.590 4.662 -19.827 1.00 96.25 145 SER A N 1
ATOM 1157 C CA . SER A 1 145 ? 21.826 3.481 -18.993 1.00 96.25 145 SER A CA 1
ATOM 1158 C C . SER A 1 145 ? 22.013 2.217 -19.832 1.00 96.25 145 SER A C 1
ATOM 1160 O O . SER A 1 145 ? 22.863 1.392 -19.506 1.00 96.25 145 SER A O 1
ATOM 1162 N N . ALA A 1 146 ? 21.287 2.088 -20.948 1.00 96.50 146 ALA A N 1
AT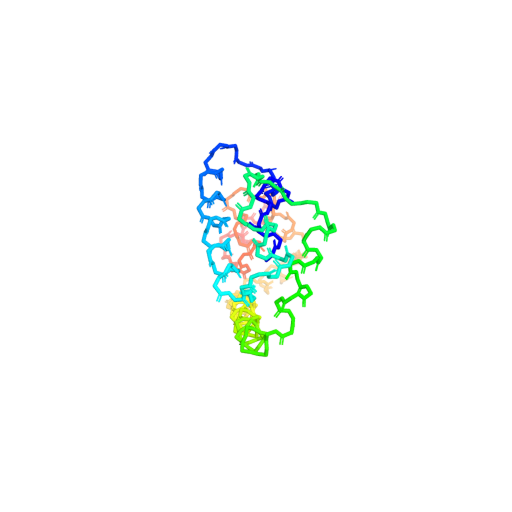OM 1163 C CA . ALA A 1 146 ? 21.489 1.009 -21.911 1.00 96.50 146 ALA A CA 1
ATOM 1164 C C . ALA A 1 146 ? 22.887 1.061 -22.545 1.00 96.50 146 ALA A C 1
ATOM 1166 O O . ALA A 1 146 ? 23.579 0.048 -22.591 1.00 96.50 146 ALA A O 1
ATOM 1167 N N . LYS A 1 147 ? 23.329 2.241 -23.000 1.00 96.31 147 LYS A N 1
ATOM 1168 C CA . LYS A 1 147 ? 24.666 2.430 -23.588 1.00 96.31 147 LYS A CA 1
ATOM 1169 C C . LYS A 1 147 ? 25.785 2.158 -22.589 1.00 96.31 147 LYS A C 1
ATOM 1171 O O . LYS A 1 147 ? 26.787 1.567 -22.972 1.00 96.31 147 LYS A O 1
ATOM 1176 N N . GLU A 1 148 ? 25.644 2.606 -21.344 1.00 96.44 148 GLU A N 1
ATOM 1177 C CA . GLU A 1 148 ? 26.643 2.346 -20.303 1.00 96.44 148 GLU A CA 1
ATOM 1178 C C . GLU A 1 148 ? 26.710 0.862 -19.939 1.00 96.44 148 GLU A C 1
ATOM 1180 O O . GLU A 1 148 ? 27.806 0.334 -19.798 1.00 96.44 148 GLU A O 1
ATOM 1185 N N . PHE A 1 149 ? 25.568 0.178 -19.861 1.00 96.81 149 PHE A N 1
ATOM 1186 C CA . PHE A 1 149 ? 25.530 -1.264 -19.624 1.00 96.81 149 PHE A CA 1
ATOM 1187 C C . PHE A 1 149 ? 26.203 -2.068 -20.746 1.00 96.81 149 PHE A C 1
ATOM 1189 O O . PHE A 1 149 ? 26.956 -2.989 -20.471 1.00 96.81 149 PHE A O 1
ATOM 1196 N N . MET A 1 150 ? 25.984 -1.709 -22.013 1.00 94.00 150 MET A N 1
ATOM 1197 C CA . MET A 1 150 ? 26.601 -2.422 -23.143 1.00 94.00 150 MET A CA 1
ATOM 1198 C C . MET A 1 150 ? 28.122 -2.215 -23.245 1.00 94.00 150 MET A C 1
ATOM 1200 O O . MET A 1 150 ? 28.782 -2.889 -24.030 1.00 94.00 150 MET A O 1
ATOM 1204 N N . LYS A 1 151 ? 28.677 -1.266 -22.482 1.00 91.94 151 LYS A N 1
ATOM 1205 C CA . LYS A 1 151 ? 30.117 -0.985 -22.398 1.00 91.94 151 LYS A CA 1
ATOM 1206 C C . LYS A 1 151 ? 30.772 -1.549 -21.135 1.00 91.94 151 LYS A C 1
ATOM 1208 O O . LYS A 1 151 ? 31.994 -1.476 -21.035 1.00 91.94 151 LYS A O 1
ATOM 1213 N N . SER A 1 152 ? 29.976 -2.000 -20.162 1.00 79.19 152 SER A N 1
ATOM 1214 C CA . SER A 1 152 ? 30.441 -2.514 -18.868 1.00 79.19 152 SER A CA 1
ATOM 1215 C C . SER A 1 152 ? 30.619 -4.018 -18.894 1.00 79.19 152 SER A C 1
ATOM 1217 O O . SER A 1 152 ? 31.610 -4.482 -18.298 1.00 79.19 152 SER A O 1
#

Radius of gyration: 25.75 Å; chains: 1; bounding box: 56×22×65 Å

Secondary structure (DSSP, 8-state):
-GGG-HHHH---SSTTHHHHHHHHHHHHHHHHHHTTSPTT-HHHHHHTSS-SS--HHHHHHHHHHHHH-HHHHHHHHHHHHHHHHHHHHHHHHHHHHHHHHHHHTHHHHHHHHHTT--HHHHHHHHHH-TTTHHHHHH----HHHHHHHTT-

Foldseek 3Di:
DCLLQLVRPDPDDDPDPVVVVSVVSNVVVLVVLLVQADPPAPLNVLSPDPDSDDDPVSVVSSVVRNVVRPVSVVVVVVVVVVVVVVVVVVVVVLVVQLVVLQVVCVVLVVVLVVLVHDVVQLLVCQCPDPVNVVCNVRVNDDNVSSVVSSVD